Protein AF-A0A0A6VEZ1-F1 (afdb_monomer_lite)

pLDDT: mean 86.6, std 9.4, range [47.31, 97.12]

Foldseek 3Di:
DWDWDDDPWTKIFDADPVRDGQKIKTFDDWDDDPPKIKTWIWIAGPVPRWIKIWIWIDDPWIKIWIDGPVDTDIWTFPDADLAWTWTDDPPKIWIWGADPQRKTWIAIRNRTFKIKDQAQDPPVCVVPDPSRHIDIDTDPPRDPVNVRVVVSVVVCCVPPHD

Radius of gyration: 15.55 Å; chains: 1; bounding box: 43×36×41 Å

Organism: NCBI:txid363870

Sequence (162 aa):
MIEFLPSSSFYAQFYTSNGICSWEIKGAHKKRKGKTTIDHYLLQNKAQMKRILIKITHHNRPKLTVSCSSFHKMFYLARNNRRKIVFQSKKDDMVVQKNHNEEIECVYNGKMIARVRRGFMPVKWQQIFSPNTPILSFEHNVNDEEKILTTAFLVYFYLYKV

Structure (mmCIF, N/CA/C/O backbone):
data_AF-A0A0A6VEZ1-F1
#
_entry.id   AF-A0A0A6VEZ1-F1
#
loop_
_atom_site.group_PDB
_atom_site.id
_atom_site.type_symbol
_atom_site.label_atom_id
_atom_site.label_alt_id
_atom_site.label_comp_id
_atom_site.label_asym_id
_atom_site.label_entity_id
_atom_site.label_seq_id
_atom_site.pdbx_PDB_ins_code
_atom_site.Cartn_x
_atom_site.Cartn_y
_atom_site.Cartn_z
_atom_site.occupancy
_atom_site.B_iso_or_equiv
_atom_site.auth_seq_id
_atom_site.auth_comp_id
_atom_site.auth_asym_id
_atom_site.auth_atom_id
_atom_site.pdbx_PDB_model_num
ATOM 1 N N . MET A 1 1 ? 9.473 0.268 -8.046 1.00 77.31 1 MET A N 1
ATOM 2 C CA . MET A 1 1 ? 10.460 -0.004 -6.977 1.00 77.31 1 MET A CA 1
ATOM 3 C C . MET A 1 1 ? 10.167 0.896 -5.788 1.00 77.31 1 MET A C 1
ATOM 5 O O . MET A 1 1 ? 9.729 2.010 -6.037 1.00 77.31 1 MET A O 1
ATOM 9 N N . ILE A 1 2 ? 10.338 0.421 -4.550 1.00 79.31 2 ILE A N 1
ATOM 10 C CA . ILE A 1 2 ? 10.094 1.181 -3.313 1.00 79.31 2 ILE A CA 1
ATOM 11 C C . ILE A 1 2 ? 11.414 1.350 -2.560 1.00 79.31 2 ILE A C 1
ATOM 13 O O . ILE A 1 2 ? 11.991 0.359 -2.130 1.00 79.31 2 ILE A O 1
ATOM 17 N N . GLU A 1 3 ? 11.858 2.582 -2.359 1.00 78.56 3 GLU A N 1
ATOM 18 C CA . GLU A 1 3 ? 13.031 2.910 -1.546 1.00 78.56 3 GLU A CA 1
ATOM 19 C C . GLU A 1 3 ? 12.588 3.531 -0.219 1.00 78.56 3 GLU A C 1
ATOM 21 O O . GLU A 1 3 ? 11.717 4.399 -0.220 1.00 78.56 3 GLU A O 1
ATOM 26 N N . PHE A 1 4 ? 13.174 3.104 0.900 1.00 76.62 4 PHE A N 1
ATOM 27 C CA . PHE A 1 4 ? 12.950 3.704 2.219 1.00 76.62 4 PHE A CA 1
ATOM 28 C C . PHE A 1 4 ? 14.186 4.513 2.605 1.00 76.62 4 PHE A C 1
ATOM 30 O O . PHE A 1 4 ? 15.276 3.946 2.666 1.00 76.62 4 PHE A O 1
ATOM 37 N N . LEU A 1 5 ? 14.029 5.813 2.871 1.00 66.50 5 LEU A N 1
ATOM 38 C CA . LEU A 1 5 ? 15.164 6.659 3.253 1.00 66.50 5 LEU A CA 1
ATOM 39 C C . LEU A 1 5 ? 15.322 6.742 4.777 1.00 66.50 5 LEU A C 1
ATOM 41 O O . LEU A 1 5 ? 14.323 6.687 5.503 1.00 66.50 5 LEU A O 1
ATOM 45 N N . PRO A 1 6 ? 16.559 6.916 5.274 1.00 57.44 6 PRO A N 1
ATOM 46 C CA . PRO A 1 6 ? 16.802 7.186 6.682 1.00 57.44 6 PRO A CA 1
ATOM 47 C C . PRO A 1 6 ? 16.306 8.599 7.023 1.00 57.44 6 PRO A C 1
ATOM 49 O O . PRO A 1 6 ? 16.954 9.596 6.719 1.00 57.44 6 PRO A O 1
ATOM 52 N N . SER A 1 7 ? 15.139 8.698 7.656 1.00 60.88 7 SER A N 1
ATOM 53 C CA . SER A 1 7 ? 14.608 9.957 8.186 1.00 60.88 7 SER A CA 1
ATOM 54 C C . SER A 1 7 ? 13.973 9.766 9.561 1.00 60.88 7 SER A C 1
ATOM 56 O O . SER A 1 7 ? 13.566 8.666 9.930 1.00 60.88 7 SER A O 1
ATOM 58 N N . SER A 1 8 ? 13.877 10.856 10.330 1.00 61.53 8 SER A N 1
ATOM 59 C CA . SER A 1 8 ? 13.261 10.862 11.668 1.00 61.53 8 SER A CA 1
ATOM 60 C C . SER A 1 8 ? 11.767 10.509 11.646 1.00 61.53 8 SER A C 1
ATOM 62 O O . SER A 1 8 ? 11.213 10.054 12.647 1.00 61.53 8 SER A O 1
ATOM 64 N N . SER A 1 9 ? 11.111 10.682 10.497 1.00 75.44 9 SER A N 1
ATOM 65 C CA . SER A 1 9 ? 9.771 10.181 10.189 1.00 75.44 9 SER A CA 1
ATOM 66 C C . SER A 1 9 ? 9.827 9.150 9.055 1.00 75.44 9 SER A C 1
ATOM 68 O O . SER A 1 9 ? 10.850 8.991 8.401 1.00 75.44 9 SER A O 1
ATOM 70 N N . PHE A 1 10 ? 8.744 8.409 8.812 1.00 82.12 10 PHE A N 1
ATOM 71 C CA . PHE A 1 10 ? 8.703 7.464 7.691 1.00 82.12 10 PHE A CA 1
ATOM 72 C C . PHE A 1 10 ? 8.787 8.193 6.351 1.00 82.12 10 PHE A C 1
ATOM 74 O O . PHE A 1 10 ? 8.008 9.117 6.101 1.00 82.12 10 PHE A O 1
ATOM 81 N N . TYR A 1 11 ? 9.664 7.715 5.476 1.00 86.12 11 TYR A N 1
ATOM 82 C CA . TYR A 1 11 ? 9.803 8.229 4.127 1.00 86.12 11 TYR A CA 1
ATOM 83 C C . TYR A 1 11 ? 10.013 7.099 3.128 1.00 86.12 11 TYR A C 1
ATOM 85 O O . TYR A 1 11 ? 10.874 6.241 3.331 1.00 86.12 11 TYR A O 1
ATOM 93 N N . ALA A 1 12 ? 9.239 7.114 2.043 1.00 85.94 12 ALA A N 1
ATOM 94 C CA . ALA A 1 12 ? 9.386 6.149 0.962 1.00 85.94 12 ALA A CA 1
ATOM 95 C C . ALA A 1 12 ? 9.232 6.796 -0.419 1.00 85.94 12 ALA A C 1
ATOM 97 O O . ALA A 1 12 ? 8.397 7.680 -0.603 1.00 85.94 12 ALA A O 1
ATOM 98 N N . GLN A 1 13 ? 9.991 6.321 -1.405 1.00 87.50 13 GLN A N 1
ATOM 99 C CA . GLN A 1 13 ? 9.922 6.755 -2.802 1.00 87.50 13 GLN A CA 1
ATOM 100 C C . GLN A 1 13 ? 9.586 5.596 -3.734 1.00 87.50 13 GLN A C 1
ATOM 102 O O . GLN A 1 13 ? 10.049 4.475 -3.545 1.00 87.50 13 GLN A O 1
ATOM 107 N N . PHE A 1 14 ? 8.788 5.883 -4.762 1.00 85.62 14 PHE A N 1
ATOM 108 C CA . PHE A 1 14 ? 8.329 4.914 -5.748 1.00 85.62 14 PHE A CA 1
ATOM 109 C C . PHE A 1 14 ? 8.887 5.258 -7.121 1.00 85.62 14 PHE A C 1
ATOM 111 O O . PHE A 1 14 ? 8.470 6.228 -7.766 1.00 85.62 14 PHE A O 1
ATOM 118 N N . TYR A 1 15 ? 9.794 4.417 -7.595 1.00 82.88 15 TYR A N 1
ATOM 119 C CA . TYR A 1 15 ? 10.436 4.571 -8.891 1.00 82.88 15 TYR A CA 1
ATOM 120 C C . TYR A 1 15 ? 9.791 3.667 -9.936 1.00 82.88 15 TYR A C 1
ATOM 122 O O . TYR A 1 15 ? 9.472 2.502 -9.668 1.00 82.88 15 TYR A O 1
ATOM 130 N N . THR A 1 16 ? 9.600 4.215 -11.131 1.00 82.06 16 THR A N 1
ATOM 131 C CA . THR A 1 16 ? 9.174 3.461 -12.317 1.00 82.06 16 THR A CA 1
ATOM 132 C C . THR A 1 16 ? 10.299 2.550 -12.821 1.00 82.06 16 THR A C 1
ATOM 134 O O . THR A 1 16 ? 11.443 2.653 -12.379 1.00 82.06 16 THR A O 1
ATOM 137 N N . SER A 1 17 ? 9.999 1.666 -13.778 1.00 74.25 17 SER A N 1
ATOM 138 C CA . SER A 1 17 ? 10.998 0.800 -14.434 1.00 74.25 17 SER A CA 1
ATOM 139 C C . SER A 1 17 ? 12.123 1.568 -15.133 1.00 74.25 17 SER A C 1
ATOM 141 O O . SER A 1 17 ? 13.181 0.995 -15.386 1.00 74.25 17 SER A O 1
ATOM 143 N N . ASN A 1 18 ? 11.884 2.848 -15.433 1.00 77.81 18 ASN A N 1
ATOM 144 C CA . ASN A 1 18 ? 12.826 3.758 -16.079 1.00 77.81 18 ASN A CA 1
ATOM 145 C C . ASN A 1 18 ? 13.581 4.626 -15.055 1.00 77.81 18 ASN A C 1
ATOM 147 O O . ASN A 1 18 ? 14.261 5.565 -15.448 1.00 77.81 18 ASN A O 1
ATOM 151 N N . GLY A 1 19 ? 13.443 4.355 -13.750 1.00 70.88 19 GLY A N 1
ATOM 152 C CA . GLY A 1 19 ? 14.160 5.064 -12.680 1.00 70.88 19 GLY A CA 1
ATOM 153 C C . GLY A 1 19 ? 13.588 6.423 -12.308 1.00 70.88 19 GLY A C 1
ATOM 154 O O . GLY A 1 19 ? 14.141 7.110 -11.458 1.00 70.88 19 GLY A O 1
ATOM 155 N N . ILE A 1 20 ? 12.467 6.825 -12.905 1.00 79.88 20 ILE A N 1
ATOM 156 C CA . ILE A 1 20 ? 11.821 8.096 -12.577 1.00 79.88 20 ILE A CA 1
ATOM 157 C C . ILE A 1 20 ? 11.056 7.936 -11.263 1.00 79.88 20 ILE A C 1
ATOM 159 O O . ILE A 1 20 ? 10.188 7.062 -11.155 1.00 79.88 20 ILE A O 1
ATOM 163 N N . CYS A 1 21 ? 11.352 8.799 -10.289 1.00 81.38 21 CYS A N 1
ATOM 164 C CA . CYS A 1 21 ? 10.602 8.912 -9.039 1.00 81.38 21 CYS A CA 1
ATOM 165 C C . CYS A 1 21 ? 9.198 9.460 -9.334 1.00 81.38 21 CYS A C 1
ATOM 167 O O . CYS A 1 21 ? 9.022 10.645 -9.612 1.00 81.38 21 CYS A O 1
ATOM 169 N N . SER A 1 22 ? 8.198 8.583 -9.302 1.00 83.12 22 SER A N 1
ATOM 170 C CA . SER A 1 22 ? 6.810 8.914 -9.650 1.00 83.12 22 SER A CA 1
ATOM 171 C C . SER A 1 22 ? 5.986 9.331 -8.438 1.00 83.12 22 SER A C 1
ATOM 173 O O . SER A 1 22 ? 5.181 10.260 -8.528 1.00 83.12 22 SER A O 1
ATOM 175 N N . TRP A 1 23 ? 6.224 8.684 -7.296 1.00 85.25 23 TRP A N 1
ATOM 176 C CA . TRP A 1 23 ? 5.534 8.981 -6.050 1.00 85.25 23 TRP A CA 1
ATOM 177 C C . TRP A 1 23 ? 6.495 9.042 -4.875 1.00 85.25 23 TRP A C 1
ATOM 179 O O . TRP A 1 23 ? 7.514 8.357 -4.849 1.00 85.25 23 TRP A O 1
ATOM 189 N N . GLU A 1 24 ? 6.126 9.820 -3.869 1.00 90.00 24 GLU A N 1
ATOM 190 C CA . GLU A 1 24 ? 6.790 9.833 -2.573 1.00 90.00 24 GLU A CA 1
ATOM 191 C C . GLU A 1 24 ? 5.763 9.859 -1.445 1.00 90.00 24 GLU A C 1
ATOM 193 O O . GLU A 1 24 ? 4.681 10.435 -1.582 1.00 90.00 24 GLU A O 1
ATOM 198 N N . ILE A 1 25 ? 6.107 9.225 -0.330 1.00 90.81 25 ILE A N 1
ATOM 199 C CA . ILE A 1 25 ? 5.322 9.215 0.896 1.00 90.81 25 ILE A CA 1
ATOM 200 C C . ILE A 1 25 ? 6.161 9.830 1.994 1.00 90.81 25 ILE A C 1
ATOM 202 O O . ILE A 1 25 ? 7.259 9.360 2.281 1.00 90.81 25 ILE A O 1
ATOM 206 N N . LYS A 1 26 ? 5.602 10.852 2.632 1.00 90.44 26 LYS A N 1
ATOM 207 C CA . LYS A 1 26 ? 6.205 11.560 3.757 1.00 90.44 26 LYS A CA 1
ATOM 208 C C . LYS A 1 26 ? 5.320 11.404 4.986 1.00 90.44 26 LYS A C 1
ATOM 210 O O . LYS A 1 26 ? 4.130 11.725 4.941 1.00 90.44 26 LYS A O 1
ATOM 215 N N . GLY A 1 27 ? 5.890 10.937 6.093 1.00 86.56 27 GLY A N 1
ATOM 216 C CA . GLY A 1 27 ? 5.271 11.047 7.409 1.00 86.56 27 GLY A CA 1
ATOM 217 C C . GLY A 1 27 ? 5.180 12.521 7.794 1.00 86.56 27 GLY A C 1
ATOM 218 O O . GLY A 1 27 ? 6.205 13.184 7.922 1.00 86.56 27 GLY A O 1
ATOM 219 N N . ALA A 1 28 ? 3.960 13.036 7.944 1.00 78.94 28 ALA A N 1
ATOM 220 C CA . ALA A 1 28 ? 3.725 14.456 8.179 1.00 78.94 28 ALA A CA 1
ATOM 221 C C . ALA A 1 28 ? 3.788 14.791 9.671 1.00 78.94 28 ALA A C 1
ATOM 223 O O . ALA A 1 28 ? 4.567 15.639 10.088 1.00 78.94 28 ALA A O 1
ATOM 224 N N . HIS A 1 29 ? 2.948 14.144 10.481 1.00 80.69 29 HIS A N 1
ATOM 225 C CA . HIS A 1 29 ? 2.893 14.392 11.919 1.00 80.69 29 HIS A CA 1
ATOM 226 C C . HIS A 1 29 ? 2.120 13.290 12.653 1.00 80.69 29 HIS A C 1
ATOM 228 O O . HIS A 1 29 ? 1.178 12.702 12.109 1.00 80.69 29 HIS A O 1
ATOM 234 N N . LYS A 1 30 ? 2.491 13.062 13.917 1.00 83.12 30 LYS A N 1
ATOM 235 C CA . LYS A 1 30 ? 1.767 12.198 14.855 1.00 83.12 30 LYS A CA 1
ATOM 236 C C . LYS A 1 30 ? 1.030 13.065 15.871 1.00 83.12 30 LYS A C 1
ATOM 238 O O . LYS A 1 30 ? 1.618 13.976 16.445 1.00 83.12 30 LYS A O 1
ATOM 243 N N . LYS A 1 31 ? -0.258 12.806 16.095 1.00 86.12 31 LYS A N 1
ATOM 244 C CA . LYS A 1 31 ? -1.074 13.474 17.125 1.00 86.12 31 LYS A CA 1
ATOM 245 C C . LYS A 1 31 ? -1.567 12.448 18.126 1.00 86.12 31 LYS A C 1
ATOM 247 O O . LYS A 1 31 ? -2.084 11.408 17.734 1.00 86.12 31 LYS A O 1
ATOM 252 N N . ARG A 1 32 ? -1.480 12.768 19.414 1.00 84.56 32 ARG A N 1
ATOM 253 C CA . ARG A 1 32 ? -2.064 11.963 20.489 1.00 84.56 32 ARG A CA 1
ATOM 254 C C . ARG A 1 32 ? -3.208 12.740 21.132 1.00 84.56 32 ARG A C 1
ATOM 256 O O . ARG A 1 32 ? -3.036 13.898 21.491 1.00 84.56 32 ARG A O 1
ATOM 263 N N . LYS A 1 33 ? -4.378 12.114 21.262 1.00 84.25 33 LYS A N 1
ATOM 264 C CA . LYS A 1 33 ? -5.548 12.667 21.959 1.00 84.25 33 LYS A CA 1
ATOM 265 C C . LYS A 1 33 ? -6.088 11.605 22.914 1.00 84.25 33 LYS A C 1
ATOM 267 O O . LYS A 1 33 ? -6.746 10.653 22.493 1.00 84.25 33 LYS A O 1
ATOM 272 N N . GLY A 1 34 ? -5.759 11.734 24.199 1.00 87.38 34 GLY A N 1
ATOM 273 C CA . GLY A 1 34 ? -6.041 10.703 25.202 1.00 87.38 34 GLY A CA 1
ATOM 274 C C . GLY A 1 34 ? -5.368 9.368 24.851 1.00 87.38 34 GLY A C 1
ATOM 275 O O . GLY A 1 34 ? -4.156 9.310 24.633 1.00 87.38 34 GLY A O 1
ATOM 276 N N . LYS A 1 35 ? -6.167 8.296 24.759 1.00 85.94 35 LYS A N 1
ATOM 277 C CA . LYS A 1 35 ? -5.719 6.949 24.348 1.00 85.94 35 LYS A CA 1
ATOM 278 C C . LYS A 1 35 ? -5.620 6.760 22.826 1.00 85.94 35 LYS A C 1
ATOM 280 O O . LYS A 1 35 ? -5.228 5.690 22.378 1.00 85.94 35 LYS A O 1
ATOM 285 N N . THR A 1 36 ? -5.994 7.767 22.034 1.00 87.62 36 THR A N 1
ATOM 286 C CA . THR A 1 36 ? -5.973 7.691 20.567 1.00 87.62 36 THR A CA 1
ATOM 287 C C . THR A 1 36 ? -4.683 8.279 20.010 1.00 87.62 36 THR A C 1
ATOM 289 O O . THR A 1 36 ? -4.361 9.433 20.304 1.00 87.62 36 THR A O 1
ATOM 292 N N . THR A 1 37 ? -4.004 7.532 19.142 1.00 90.38 37 THR A N 1
ATOM 293 C CA . THR A 1 37 ? -2.885 8.039 18.330 1.00 90.38 37 THR A CA 1
ATOM 294 C C . THR A 1 37 ? -3.325 8.164 16.877 1.00 90.38 37 THR A C 1
ATOM 296 O O . THR A 1 37 ? -4.027 7.299 16.356 1.00 90.38 37 THR A O 1
ATOM 299 N N . ILE A 1 38 ? -2.956 9.261 16.224 1.00 91.81 38 ILE A N 1
ATOM 300 C CA . ILE A 1 38 ? -3.302 9.556 14.838 1.00 91.81 38 ILE A CA 1
ATOM 301 C C . ILE A 1 38 ? -2.031 9.900 14.076 1.00 91.81 38 ILE A C 1
ATOM 303 O O . ILE A 1 38 ? -1.420 10.940 14.327 1.00 91.81 38 ILE A O 1
ATOM 307 N N . ASP A 1 39 ? -1.709 9.074 13.093 1.00 92.12 39 ASP A N 1
ATOM 308 C CA . ASP A 1 39 ? -0.556 9.250 12.228 1.00 92.12 39 ASP A CA 1
ATOM 309 C C . ASP A 1 39 ? -1.019 9.719 10.844 1.00 92.12 39 ASP A C 1
ATOM 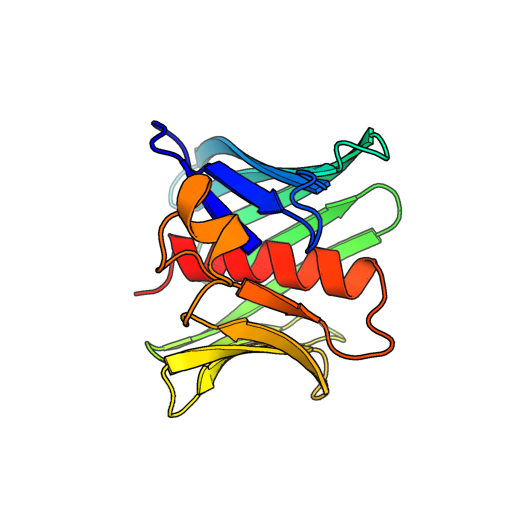311 O O . ASP A 1 39 ? -1.948 9.155 10.255 1.00 92.12 39 ASP A O 1
ATOM 315 N N . HIS A 1 40 ? -0.405 10.791 10.342 1.00 92.62 40 HIS A N 1
ATOM 316 C CA . HIS A 1 40 ? -0.715 11.362 9.031 1.00 92.62 40 HIS A CA 1
ATOM 317 C C . HIS A 1 40 ? 0.454 11.175 8.073 1.00 92.62 40 HIS A C 1
ATOM 319 O O . HIS A 1 40 ? 1.598 11.498 8.403 1.00 92.62 40 HIS A O 1
ATOM 325 N N . TYR A 1 41 ? 0.136 10.743 6.858 1.00 92.56 41 TYR A N 1
ATOM 326 C CA . TYR A 1 41 ? 1.073 10.573 5.759 1.00 92.56 41 TYR A CA 1
ATOM 327 C C . TYR A 1 41 ? 0.556 11.306 4.532 1.00 92.56 41 TYR A C 1
ATOM 329 O O . TYR A 1 41 ? -0.646 11.320 4.255 1.00 92.56 41 TYR A O 1
ATOM 337 N N . LEU A 1 42 ? 1.479 11.905 3.793 1.00 92.50 42 LEU A N 1
ATOM 338 C CA . LEU A 1 42 ? 1.195 12.576 2.539 1.00 92.50 42 LEU A CA 1
ATOM 339 C C . LEU A 1 42 ? 1.835 11.781 1.408 1.00 92.50 42 LEU A C 1
ATOM 341 O O . LEU A 1 42 ? 3.057 11.653 1.364 1.00 92.50 42 LEU A O 1
ATOM 345 N N . LEU A 1 43 ? 1.002 11.261 0.512 1.00 91.12 43 LEU A N 1
ATOM 346 C CA . LEU A 1 43 ? 1.419 10.645 -0.740 1.00 91.12 43 LEU A CA 1
ATOM 347 C C . LEU A 1 43 ? 1.332 11.707 -1.843 1.00 91.12 43 LEU A C 1
ATOM 349 O O . LEU A 1 43 ? 0.272 12.300 -2.059 1.00 91.12 43 LEU A O 1
ATOM 353 N N . GLN A 1 44 ? 2.448 11.971 -2.519 1.00 90.56 44 GLN A N 1
ATOM 354 C CA . GLN A 1 44 ? 2.546 12.983 -3.572 1.00 90.56 44 GLN A CA 1
ATOM 355 C C . GLN A 1 44 ? 3.005 12.348 -4.878 1.00 90.56 44 GLN A C 1
ATOM 357 O O . GLN A 1 44 ? 3.987 11.608 -4.893 1.00 90.56 44 GLN A O 1
ATOM 362 N N . ASN A 1 45 ? 2.308 12.656 -5.971 1.00 85.62 45 ASN A N 1
ATOM 363 C CA . ASN A 1 45 ? 2.781 12.352 -7.318 1.00 85.62 45 ASN A CA 1
ATOM 364 C C . ASN A 1 45 ? 3.619 13.530 -7.826 1.00 85.62 45 ASN A C 1
ATOM 366 O O . ASN A 1 45 ? 3.093 14.641 -7.929 1.00 85.62 45 ASN A O 1
ATOM 370 N N . LYS A 1 46 ? 4.890 13.296 -8.169 1.00 78.75 46 LYS A N 1
ATOM 371 C CA . LYS A 1 46 ? 5.780 14.373 -8.637 1.00 78.75 46 LYS A CA 1
ATOM 372 C C . LYS A 1 46 ? 5.406 14.909 -10.018 1.00 78.75 46 LYS A C 1
ATOM 374 O O . LYS A 1 46 ? 5.599 16.088 -10.273 1.00 78.75 46 LYS A O 1
ATOM 379 N N . ALA A 1 47 ? 4.852 14.068 -10.887 1.00 75.69 47 ALA A N 1
ATOM 380 C CA . ALA A 1 47 ? 4.500 14.450 -12.252 1.00 75.69 47 ALA A CA 1
ATOM 381 C C . ALA A 1 47 ? 3.144 15.172 -12.341 1.00 75.69 47 ALA A C 1
ATOM 383 O O . ALA A 1 47 ? 2.979 16.077 -13.148 1.00 75.69 47 ALA A O 1
ATOM 384 N N . GLN A 1 48 ? 2.163 14.775 -11.524 1.00 73.62 48 GLN A N 1
ATOM 385 C CA . GLN A 1 48 ? 0.770 15.235 -11.638 1.00 73.62 48 GLN A CA 1
ATOM 386 C C . GLN A 1 48 ? 0.348 16.233 -10.552 1.00 73.62 48 GLN A C 1
ATOM 388 O O . GLN A 1 48 ? -0.824 16.596 -10.492 1.00 73.62 48 GLN A O 1
ATOM 393 N N . MET A 1 49 ? 1.246 16.614 -9.635 1.00 75.75 49 MET A N 1
ATOM 394 C CA . MET A 1 49 ? 0.943 17.479 -8.479 1.00 75.75 49 MET A CA 1
ATOM 395 C C . MET A 1 49 ? -0.222 16.981 -7.596 1.00 75.75 49 MET A C 1
ATOM 397 O O . MET A 1 49 ? -0.744 17.715 -6.754 1.00 75.75 49 MET A O 1
ATOM 401 N N . LYS A 1 50 ? -0.621 15.710 -7.738 1.00 83.31 50 LYS A N 1
ATOM 402 C CA . LYS A 1 50 ? -1.676 15.087 -6.934 1.00 83.31 50 LYS A CA 1
ATOM 403 C C . LYS A 1 50 ? -1.173 14.857 -5.515 1.00 83.31 50 LYS A C 1
ATOM 405 O O . LYS A 1 50 ? -0.093 14.298 -5.311 1.00 83.31 50 LYS A O 1
ATOM 410 N N . ARG A 1 51 ? -1.986 15.256 -4.536 1.00 88.69 51 ARG A N 1
ATOM 411 C CA . ARG A 1 51 ? -1.731 15.069 -3.104 1.00 88.69 51 ARG A CA 1
ATOM 412 C C . ARG A 1 51 ? -2.830 14.218 -2.494 1.00 88.69 51 ARG A C 1
ATOM 414 O O . ARG A 1 51 ? -4.011 14.508 -2.664 1.00 88.69 51 ARG A O 1
ATOM 421 N N . ILE A 1 52 ? -2.424 13.180 -1.780 1.00 91.56 52 ILE A N 1
ATOM 422 C CA . ILE A 1 52 ? -3.323 12.216 -1.159 1.00 91.56 52 ILE A CA 1
ATOM 423 C C . ILE A 1 52 ? -2.967 12.144 0.317 1.00 91.56 52 ILE A C 1
ATOM 425 O O . ILE A 1 52 ? -1.811 11.922 0.684 1.00 91.56 52 ILE A O 1
ATOM 429 N N . LEU A 1 53 ? -3.971 12.341 1.163 1.00 94.06 53 LEU A N 1
ATOM 430 C CA . LEU A 1 53 ? -3.826 12.259 2.604 1.00 94.06 53 LEU A CA 1
ATOM 431 C C . LEU A 1 53 ? -4.177 10.848 3.065 1.00 94.06 53 LEU A C 1
ATOM 433 O O . LEU A 1 53 ? -5.294 10.374 2.856 1.00 94.06 53 LEU A O 1
ATOM 437 N N . ILE A 1 54 ? -3.235 10.204 3.741 1.00 94.75 54 ILE A N 1
ATOM 438 C CA . ILE A 1 54 ? -3.444 8.926 4.413 1.00 94.75 54 ILE A CA 1
ATOM 439 C C . ILE A 1 54 ? -3.423 9.198 5.914 1.00 94.75 54 ILE A C 1
ATOM 441 O O . ILE A 1 54 ? -2.482 9.785 6.447 1.00 94.75 54 ILE A O 1
ATOM 445 N N . LYS A 1 55 ? -4.474 8.775 6.606 1.00 94.88 55 LYS A N 1
ATOM 446 C CA . LYS A 1 55 ? -4.623 8.927 8.050 1.00 94.88 55 LYS A CA 1
ATOM 447 C C . LYS A 1 55 ? -4.820 7.561 8.681 1.00 94.88 55 LYS A C 1
ATOM 449 O O . LYS A 1 55 ? -5.765 6.851 8.342 1.00 94.88 55 LYS A O 1
ATOM 454 N N . ILE A 1 56 ? -3.966 7.227 9.638 1.00 93.75 56 ILE A N 1
ATOM 455 C CA . ILE A 1 56 ? -4.041 5.986 10.404 1.00 93.75 56 ILE A CA 1
ATOM 456 C C . ILE A 1 56 ? -4.401 6.357 11.840 1.00 93.75 56 ILE A C 1
ATOM 458 O O . ILE A 1 56 ? -3.707 7.126 12.496 1.00 93.75 56 ILE A O 1
ATOM 462 N N . THR A 1 57 ? -5.550 5.880 12.311 1.00 93.62 57 THR A N 1
ATOM 463 C CA . THR A 1 57 ? -6.036 6.127 13.673 1.00 93.62 57 THR A CA 1
ATOM 464 C C . THR A 1 57 ? -5.936 4.846 14.484 1.00 93.62 57 THR A C 1
ATOM 466 O O . THR A 1 57 ? -6.560 3.844 14.142 1.00 93.62 57 THR A O 1
ATOM 469 N N . HIS A 1 58 ? -5.195 4.901 15.583 1.00 90.12 58 HIS A N 1
ATOM 470 C CA . HIS A 1 58 ? -5.019 3.819 16.539 1.00 90.12 58 HIS A CA 1
ATOM 471 C C . HIS A 1 58 ? -5.894 4.092 17.764 1.00 90.12 58 HIS A C 1
ATOM 473 O O . HIS A 1 58 ? -5.532 4.891 18.627 1.00 90.12 58 HIS A O 1
ATOM 479 N N . HIS A 1 59 ? -7.068 3.460 17.816 1.00 84.38 59 HIS A N 1
ATOM 480 C CA . HIS A 1 59 ? -7.935 3.439 18.995 1.00 84.38 59 HIS A CA 1
ATOM 481 C C . HIS A 1 59 ? -8.910 2.264 18.918 1.00 84.38 59 HIS A C 1
ATOM 483 O O . HIS A 1 59 ? -9.726 2.228 18.000 1.00 84.38 59 HIS A O 1
ATOM 489 N N . ASN A 1 60 ? -8.857 1.347 19.889 1.00 85.12 60 ASN A N 1
ATOM 490 C CA . ASN A 1 60 ? -9.644 0.107 19.955 1.00 85.12 60 ASN A CA 1
ATOM 491 C C . ASN A 1 60 ? -9.460 -0.801 18.716 1.00 85.12 60 ASN A C 1
ATOM 493 O O . ASN A 1 60 ? -8.737 -1.789 18.770 1.00 85.12 60 ASN A O 1
ATOM 497 N N . ARG A 1 61 ? -10.021 -0.404 17.566 1.00 89.25 61 ARG A N 1
ATOM 498 C CA . ARG A 1 61 ? -9.840 -1.020 16.248 1.00 89.25 61 ARG A CA 1
ATOM 499 C C . ARG A 1 61 ? -9.131 -0.035 15.305 1.00 89.25 61 ARG A C 1
ATOM 501 O O . ARG A 1 61 ? -9.729 0.989 14.963 1.00 89.25 61 ARG A O 1
ATOM 508 N N . PRO A 1 62 ? -7.881 -0.309 14.872 1.00 92.69 62 PRO A N 1
ATOM 509 C CA . PRO A 1 62 ? -7.161 0.562 13.950 1.00 92.69 62 PRO A CA 1
ATOM 510 C C . PRO A 1 62 ? -7.957 0.861 12.680 1.00 92.69 62 PRO A C 1
ATOM 512 O O . PRO A 1 62 ? -8.647 -0.004 12.133 1.00 92.69 62 PRO A O 1
ATOM 515 N N . LYS A 1 63 ? -7.851 2.102 12.216 1.00 95.12 63 LYS A N 1
ATOM 516 C CA . LYS A 1 63 ? -8.619 2.628 11.090 1.00 95.12 63 LYS A CA 1
ATOM 517 C C . LYS A 1 63 ? -7.701 3.329 10.105 1.00 95.12 63 LYS A C 1
ATOM 519 O O . LYS A 1 63 ? -6.938 4.204 10.507 1.00 95.12 63 LYS A O 1
ATOM 524 N N . LEU A 1 64 ? -7.821 2.978 8.832 1.00 96.00 64 LEU A N 1
ATOM 525 C CA . LEU A 1 64 ? -7.092 3.590 7.731 1.00 96.00 64 LEU A CA 1
ATOM 526 C C . LEU A 1 64 ? -8.062 4.417 6.890 1.00 96.00 64 LEU A C 1
ATOM 528 O O . LEU A 1 64 ? -9.090 3.921 6.431 1.00 96.00 64 LEU A O 1
ATOM 532 N N . THR A 1 65 ? -7.746 5.690 6.706 1.00 96.31 65 THR A N 1
ATOM 533 C CA . THR A 1 65 ? -8.526 6.621 5.894 1.00 96.31 65 THR A CA 1
ATOM 534 C C . THR A 1 65 ? -7.644 7.162 4.780 1.00 96.31 65 THR A C 1
ATOM 536 O O . THR A 1 65 ? -6.547 7.648 5.051 1.00 96.31 65 THR A O 1
ATOM 539 N N . VAL A 1 66 ? -8.130 7.092 3.544 1.00 95.56 66 VAL A N 1
ATOM 540 C CA . VAL A 1 66 ? -7.478 7.652 2.358 1.00 95.56 66 VAL A CA 1
ATOM 541 C C . VAL A 1 66 ? -8.388 8.727 1.784 1.00 95.56 66 VAL A C 1
ATOM 543 O O . VAL A 1 66 ? -9.544 8.452 1.462 1.00 95.56 66 VAL A O 1
ATOM 546 N N . SER A 1 67 ? -7.869 9.944 1.671 1.00 94.12 67 SER A N 1
ATOM 547 C CA . SER A 1 67 ? -8.592 11.095 1.135 1.00 94.12 67 SER A CA 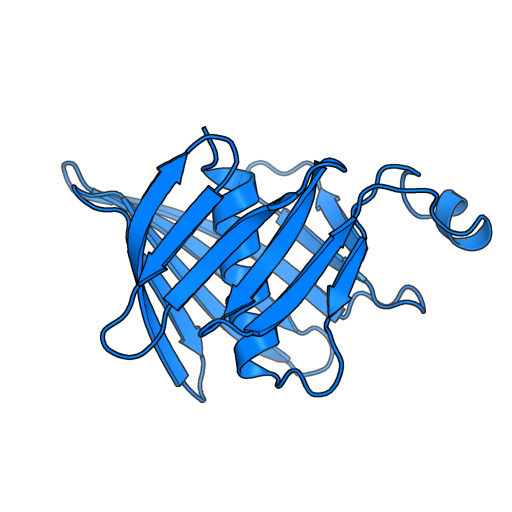1
ATOM 548 C C . SER A 1 67 ? -7.810 11.724 -0.008 1.00 94.12 67 SER A C 1
ATOM 550 O O . SER A 1 67 ? -6.636 12.068 0.146 1.00 94.12 67 SER A O 1
ATOM 552 N N . CYS A 1 68 ? -8.481 11.940 -1.129 1.00 88.81 68 CYS A N 1
ATOM 553 C CA . CYS A 1 68 ? -7.998 12.754 -2.236 1.00 88.81 68 CYS A CA 1
ATOM 554 C C . CYS A 1 68 ? -9.159 13.573 -2.817 1.00 88.81 68 CYS A C 1
ATOM 556 O O . CYS A 1 68 ? -10.276 13.508 -2.306 1.00 88.81 68 CYS A O 1
ATOM 558 N N . SER A 1 69 ? -8.905 14.360 -3.862 1.00 86.50 69 SER A N 1
ATOM 559 C CA . SER A 1 69 ? -9.943 15.183 -4.493 1.00 86.50 69 SER A CA 1
ATOM 560 C C . SER A 1 69 ? -11.067 14.363 -5.134 1.00 86.50 69 SER A C 1
ATOM 562 O O . SER A 1 69 ? -12.192 14.844 -5.190 1.00 86.50 69 SER A O 1
ATOM 564 N N . SER A 1 70 ? -10.783 13.145 -5.607 1.00 86.56 70 SER A N 1
ATOM 565 C CA . SER A 1 70 ? -11.755 12.307 -6.321 1.00 86.56 70 SER A CA 1
ATOM 566 C C . SER A 1 70 ? -12.480 11.288 -5.442 1.00 86.56 70 SER A C 1
ATOM 568 O O . SER A 1 70 ? -13.580 10.874 -5.793 1.00 86.56 70 SER A O 1
ATOM 570 N N . PHE A 1 71 ? -11.902 10.870 -4.312 1.00 90.56 71 PHE A N 1
ATOM 571 C CA . PHE A 1 71 ? -12.548 9.913 -3.415 1.00 90.56 71 PHE A CA 1
ATOM 572 C C . PHE A 1 71 ? -12.093 10.036 -1.960 1.00 90.56 71 PHE A C 1
ATOM 574 O O . PHE A 1 71 ? -10.985 10.480 -1.638 1.00 90.56 71 PHE A O 1
ATOM 581 N N . HIS A 1 72 ? -12.961 9.548 -1.075 1.00 94.06 72 HIS A N 1
ATOM 582 C CA . HIS A 1 72 ? -12.707 9.385 0.347 1.00 94.06 72 HIS A CA 1
ATOM 583 C C . HIS A 1 72 ? -13.104 7.973 0.777 1.00 94.06 72 HIS A C 1
ATOM 585 O O . HIS A 1 72 ? -14.281 7.614 0.724 1.00 94.06 72 HIS A O 1
ATOM 591 N N . LYS A 1 73 ? -12.130 7.169 1.213 1.00 95.25 73 LYS A N 1
ATOM 592 C CA . LYS A 1 73 ? -12.366 5.793 1.665 1.00 95.25 73 LYS A CA 1
ATOM 593 C C . LYS A 1 73 ? -11.841 5.550 3.066 1.00 95.25 73 LYS A C 1
ATOM 595 O O . LYS A 1 73 ? -10.808 6.075 3.481 1.00 95.25 73 LYS A O 1
ATOM 600 N N . MET A 1 74 ? -12.576 4.722 3.799 1.00 96.31 74 MET A N 1
ATOM 601 C CA . MET A 1 74 ? -12.296 4.396 5.187 1.00 96.31 74 MET A CA 1
ATOM 602 C C . MET A 1 74 ? -12.428 2.896 5.405 1.00 96.31 74 MET A C 1
ATOM 604 O O . MET A 1 74 ? -13.460 2.303 5.097 1.00 96.31 74 MET A O 1
ATOM 608 N N . PHE A 1 75 ? -11.386 2.316 5.988 1.00 97.12 75 PHE A N 1
ATOM 609 C CA . PHE A 1 75 ? -11.297 0.900 6.278 1.00 97.12 75 PHE A CA 1
ATOM 610 C C . PHE A 1 75 ? -10.940 0.667 7.740 1.00 97.12 75 PHE A C 1
ATOM 612 O O . PHE A 1 75 ? -10.138 1.393 8.332 1.00 97.12 75 PHE A O 1
ATOM 619 N N . TYR A 1 76 ? -11.504 -0.388 8.310 1.00 96.44 76 TYR A N 1
ATOM 620 C CA . TYR A 1 76 ? -11.243 -0.821 9.673 1.00 96.44 76 TYR A CA 1
ATOM 621 C C . TYR A 1 76 ? -10.481 -2.134 9.656 1.00 96.44 76 TYR A C 1
ATOM 623 O O . TYR A 1 76 ? -10.847 -3.068 8.939 1.00 96.44 76 TYR A O 1
ATOM 631 N N . LEU A 1 77 ? -9.443 -2.223 10.482 1.00 95.38 77 LEU A N 1
ATOM 632 C CA . LEU A 1 77 ? -8.648 -3.433 10.627 1.00 95.38 77 LEU A CA 1
ATOM 633 C C . LEU A 1 77 ? -9.527 -4.560 11.175 1.00 95.38 77 LEU A C 1
ATOM 635 O O . LEU A 1 77 ? -9.957 -4.500 12.321 1.00 95.38 77 LEU A O 1
ATOM 639 N N . ALA A 1 78 ? -9.839 -5.560 10.360 1.00 94.56 78 ALA A N 1
ATOM 640 C CA . ALA A 1 78 ? -10.640 -6.719 10.749 1.00 94.56 78 ALA A CA 1
ATOM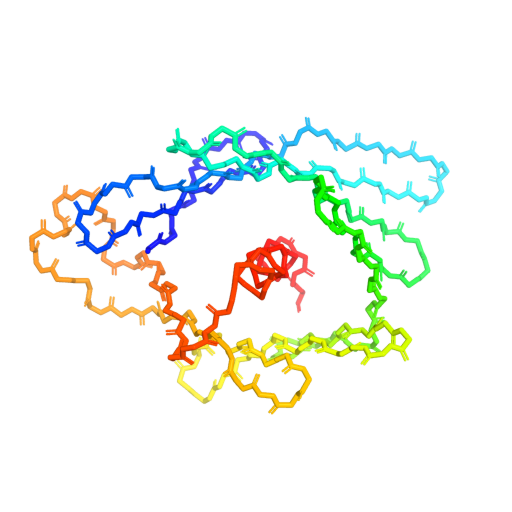 641 C C . ALA A 1 78 ? -9.778 -7.846 11.321 1.00 94.56 78 ALA A C 1
ATOM 643 O O . ALA A 1 78 ? -10.171 -8.505 12.279 1.00 94.56 78 ALA A O 1
ATOM 644 N N . ARG A 1 79 ? -8.589 -8.058 10.750 1.00 92.31 79 ARG A N 1
ATOM 645 C CA . ARG A 1 79 ? -7.659 -9.102 11.185 1.00 92.31 79 ARG A CA 1
ATOM 646 C C . ARG A 1 79 ? -6.226 -8.636 10.994 1.00 92.31 79 ARG A C 1
ATOM 648 O O . ARG A 1 79 ? -5.908 -8.040 9.970 1.00 92.31 79 ARG A O 1
ATOM 655 N N . ASN A 1 80 ? -5.364 -8.951 11.951 1.00 91.50 80 ASN A N 1
ATOM 656 C CA . ASN A 1 80 ? -3.929 -8.722 11.847 1.00 91.50 80 ASN A CA 1
ATOM 657 C C . ASN A 1 80 ? -3.190 -9.931 12.404 1.00 91.50 80 ASN A C 1
ATOM 659 O O . ASN A 1 80 ? -3.364 -10.283 13.566 1.00 91.50 80 ASN A O 1
ATOM 663 N N . ASN A 1 81 ? -2.400 -10.584 11.565 1.00 88.25 81 ASN A N 1
ATOM 664 C CA . ASN A 1 81 ? -1.439 -11.581 11.993 1.00 88.25 81 ASN A CA 1
ATOM 665 C C . ASN A 1 81 ? -0.147 -11.418 11.186 1.00 88.25 81 ASN A C 1
ATOM 667 O O . ASN A 1 81 ? -0.106 -10.723 10.168 1.00 88.25 81 ASN A O 1
ATOM 671 N N . ARG A 1 82 ? 0.900 -12.136 11.599 1.00 82.56 82 ARG A N 1
ATOM 672 C CA . ARG A 1 82 ? 2.241 -12.048 11.006 1.00 82.56 82 ARG A CA 1
ATOM 673 C C . ARG A 1 82 ? 2.275 -12.234 9.480 1.00 82.56 82 ARG A C 1
ATOM 675 O O . ARG A 1 82 ? 3.181 -11.725 8.816 1.00 82.56 82 ARG A O 1
ATOM 682 N N . ARG A 1 83 ? 1.323 -12.960 8.885 1.00 86.94 83 ARG A N 1
ATOM 683 C CA . ARG A 1 83 ? 1.279 -13.226 7.437 1.00 86.94 83 ARG A CA 1
ATOM 684 C C . ARG A 1 83 ? 0.151 -12.514 6.704 1.00 86.94 83 ARG A C 1
ATOM 686 O O . ARG A 1 83 ? 0.219 -12.466 5.488 1.00 86.94 83 ARG A O 1
ATOM 693 N N . LYS A 1 84 ? -0.852 -11.958 7.376 1.00 92.38 84 LYS A N 1
ATOM 694 C CA . LYS A 1 84 ? -2.070 -11.453 6.738 1.00 92.38 84 LYS A CA 1
ATOM 695 C C . LYS A 1 84 ? -2.695 -10.332 7.554 1.00 92.38 84 LYS A C 1
ATOM 697 O O . LYS A 1 84 ? -3.025 -10.504 8.727 1.00 92.38 84 LYS A O 1
ATOM 702 N N . ILE A 1 85 ? -2.922 -9.214 6.883 1.00 94.62 85 ILE A N 1
ATOM 703 C CA . ILE A 1 85 ? -3.651 -8.057 7.384 1.00 94.62 85 ILE A CA 1
ATOM 704 C C . ILE A 1 85 ? -4.902 -7.902 6.527 1.00 94.62 85 ILE A C 1
ATOM 706 O O . ILE A 1 85 ? -4.823 -7.932 5.301 1.00 94.62 85 ILE A O 1
ATOM 710 N N . VAL A 1 86 ? -6.058 -7.769 7.170 1.00 95.81 86 VAL A N 1
ATOM 711 C CA . VAL A 1 86 ? -7.352 -7.610 6.503 1.00 95.81 86 VAL A CA 1
ATOM 712 C C . VAL A 1 86 ? -8.001 -6.329 6.985 1.00 95.81 86 VAL A C 1
ATOM 714 O O . VAL A 1 86 ? -8.184 -6.119 8.187 1.00 95.81 86 VAL A O 1
ATOM 717 N N . PHE A 1 87 ? -8.389 -5.503 6.030 1.00 96.56 87 PHE A N 1
ATOM 718 C CA . PHE A 1 87 ? -9.110 -4.262 6.212 1.00 96.56 87 PHE A CA 1
ATOM 719 C C . PHE A 1 87 ? -10.454 -4.350 5.505 1.00 96.56 87 PHE A C 1
ATOM 721 O O . PHE A 1 87 ? -10.537 -4.849 4.391 1.00 96.56 87 PHE A O 1
ATOM 728 N N . GLN A 1 88 ? -11.504 -3.857 6.153 1.00 96.62 88 GLN A N 1
ATOM 729 C CA . GLN A 1 88 ? -12.861 -3.905 5.615 1.00 96.62 88 GLN A CA 1
ATOM 730 C C . GLN A 1 88 ? -13.525 -2.535 5.703 1.00 96.62 88 GLN A C 1
ATOM 732 O O . GLN A 1 88 ? -13.361 -1.806 6.688 1.00 96.62 88 GLN A O 1
ATOM 737 N N . SER A 1 89 ? -14.284 -2.200 4.671 1.00 94.88 89 SER A N 1
ATOM 738 C CA . SER A 1 89 ? -15.256 -1.114 4.634 1.00 94.88 89 SER A CA 1
ATOM 739 C C . SER A 1 89 ? -16.669 -1.709 4.518 1.00 94.88 89 SER A C 1
ATOM 741 O O . SER A 1 89 ? -16.852 -2.919 4.626 1.00 94.88 89 SER A O 1
ATOM 743 N N . LYS A 1 90 ? -17.696 -0.871 4.316 1.00 90.44 90 LYS A N 1
ATOM 744 C CA . LYS A 1 90 ? -19.070 -1.358 4.094 1.00 90.44 90 LYS A CA 1
ATOM 745 C C . LYS A 1 90 ? -19.229 -2.155 2.793 1.00 90.44 90 LYS A C 1
ATOM 747 O O . LYS A 1 90 ? -20.139 -2.967 2.712 1.00 90.44 90 LYS A O 1
ATOM 752 N N . LYS A 1 91 ? -18.418 -1.856 1.774 1.00 91.75 91 LYS A N 1
ATOM 753 C CA . LYS A 1 91 ? -18.564 -2.404 0.413 1.00 91.75 91 LYS A CA 1
ATOM 754 C C . LYS A 1 91 ? -17.294 -3.042 -0.134 1.00 91.75 91 LYS A C 1
ATOM 756 O O . LYS A 1 91 ? -17.371 -3.740 -1.133 1.00 91.75 91 LYS A O 1
ATOM 761 N N . ASP A 1 92 ? -16.158 -2.778 0.502 1.00 95.06 92 ASP A N 1
ATOM 762 C CA . ASP A 1 92 ? -14.849 -3.157 -0.007 1.00 95.06 92 ASP A CA 1
ATOM 763 C C . ASP A 1 92 ? -14.034 -3.878 1.065 1.00 95.06 92 ASP A C 1
ATOM 765 O O . ASP A 1 92 ? -14.094 -3.528 2.249 1.00 95.06 92 ASP A O 1
ATOM 769 N N . ASP A 1 93 ? -13.190 -4.808 0.645 1.00 95.62 93 ASP A N 1
ATOM 770 C CA . ASP A 1 93 ? -12.166 -5.430 1.467 1.00 95.62 93 ASP A CA 1
ATOM 771 C C . ASP A 1 93 ? -10.786 -5.313 0.816 1.00 95.62 93 ASP A C 1
ATOM 773 O O . ASP A 1 93 ? -10.614 -5.388 -0.398 1.00 95.62 93 ASP A O 1
ATOM 777 N N . MET A 1 94 ? -9.778 -5.104 1.660 1.00 97.00 94 MET A N 1
ATOM 778 C CA . MET A 1 94 ? -8.377 -5.138 1.270 1.00 97.00 94 MET A CA 1
ATOM 779 C C . MET A 1 94 ? -7.640 -6.142 2.143 1.00 97.00 94 MET A C 1
ATOM 781 O O . MET A 1 94 ? -7.645 -6.055 3.375 1.00 97.00 94 MET A O 1
ATOM 785 N N . VAL A 1 95 ? -6.938 -7.056 1.493 1.00 96.81 95 VAL A N 1
ATOM 786 C CA . VAL A 1 95 ? -6.075 -8.042 2.126 1.00 96.81 95 VAL A CA 1
ATOM 787 C C . VAL A 1 95 ? -4.643 -7.789 1.687 1.00 96.81 95 VAL A C 1
ATOM 789 O O . VAL A 1 95 ? -4.340 -7.804 0.499 1.00 96.81 95 VAL A O 1
ATOM 792 N N . VAL A 1 96 ? -3.750 -7.607 2.656 1.00 96.12 96 VAL A N 1
ATOM 793 C CA . VAL A 1 96 ? -2.303 -7.581 2.428 1.00 96.12 96 VAL A CA 1
ATOM 794 C C . VAL A 1 96 ? -1.701 -8.793 3.118 1.00 96.12 96 VAL A C 1
ATOM 796 O O . VAL A 1 96 ? -1.754 -8.904 4.346 1.00 96.12 96 VAL A O 1
ATOM 799 N N . GLN A 1 97 ? -1.149 -9.726 2.349 1.00 94.62 97 GLN A N 1
ATOM 800 C CA . GLN A 1 97 ? -0.671 -11.003 2.873 1.00 94.62 97 GLN A CA 1
ATOM 801 C C . GLN A 1 97 ? 0.699 -11.391 2.329 1.00 94.62 97 GLN A C 1
ATOM 803 O O . GLN A 1 97 ? 1.123 -10.891 1.301 1.00 94.62 97 GLN A O 1
ATOM 808 N N . LYS A 1 98 ? 1.401 -12.276 3.033 1.00 92.50 98 LYS A N 1
ATOM 809 C CA . LYS A 1 98 ? 2.627 -12.913 2.563 1.00 92.50 98 LYS A CA 1
ATOM 810 C C . LYS A 1 98 ? 2.306 -14.280 1.981 1.00 92.50 98 LYS A C 1
ATOM 812 O O . LYS A 1 98 ? 1.650 -15.072 2.661 1.00 92.50 98 LYS A O 1
ATOM 817 N N . ASN A 1 99 ? 2.798 -14.561 0.781 1.00 91.19 99 ASN A N 1
ATOM 818 C CA . ASN A 1 99 ? 2.733 -15.901 0.205 1.00 91.19 99 ASN A CA 1
ATOM 819 C C . ASN A 1 99 ? 3.892 -16.787 0.704 1.00 91.19 99 ASN A C 1
ATOM 821 O O . ASN A 1 99 ? 4.701 -16.374 1.538 1.00 91.19 99 ASN A O 1
ATOM 825 N N . HIS A 1 100 ? 3.960 -18.026 0.209 1.00 87.44 100 HIS A N 1
ATOM 826 C CA . HIS A 1 100 ? 4.995 -18.995 0.591 1.00 87.44 100 HIS A CA 1
ATOM 827 C C . HIS A 1 100 ? 6.421 -18.541 0.249 1.00 87.44 100 HIS A C 1
ATOM 829 O O . HIS A 1 100 ? 7.357 -18.933 0.938 1.00 87.44 100 HIS A O 1
ATOM 835 N N . ASN A 1 101 ? 6.572 -17.664 -0.746 1.00 87.75 101 ASN A N 1
ATOM 836 C CA . ASN A 1 101 ? 7.851 -17.107 -1.184 1.00 87.75 101 ASN A CA 1
ATOM 837 C C . ASN A 1 101 ? 8.209 -15.803 -0.444 1.00 87.75 101 ASN A C 1
ATOM 839 O O . ASN A 1 101 ? 9.087 -15.065 -0.883 1.00 87.75 101 ASN A O 1
ATOM 843 N N . GLU A 1 102 ? 7.505 -15.479 0.650 1.00 87.38 102 GLU A N 1
ATOM 844 C CA . GLU A 1 102 ? 7.651 -14.232 1.419 1.00 87.38 102 GLU A CA 1
ATOM 845 C C . GLU A 1 102 ? 7.374 -12.945 0.611 1.00 87.38 102 GLU A C 1
ATOM 847 O O . GLU A 1 102 ? 7.638 -11.834 1.088 1.00 87.38 102 GLU A O 1
ATOM 852 N N . GLU A 1 103 ? 6.774 -13.069 -0.578 1.00 91.81 103 GLU A N 1
ATOM 853 C CA . GLU A 1 103 ? 6.279 -11.938 -1.362 1.00 91.81 103 GLU A CA 1
ATOM 854 C C . GLU A 1 103 ? 5.009 -11.391 -0.716 1.00 91.81 103 GLU A C 1
ATOM 856 O O . GLU A 1 103 ? 4.199 -12.143 -0.170 1.00 91.81 103 GLU A O 1
ATOM 861 N N . ILE A 1 104 ? 4.819 -10.077 -0.788 1.00 93.94 104 ILE A N 1
ATOM 862 C CA . ILE A 1 104 ? 3.612 -9.429 -0.278 1.00 93.94 104 ILE A CA 1
ATOM 863 C C . ILE A 1 104 ? 2.606 -9.335 -1.422 1.00 93.94 104 ILE A C 1
ATOM 865 O O . ILE A 1 104 ? 2.904 -8.747 -2.454 1.00 93.94 104 ILE A O 1
ATOM 869 N N . GLU A 1 105 ? 1.412 -9.869 -1.235 1.00 96.00 105 GLU A N 1
ATOM 870 C CA . GLU A 1 105 ? 0.294 -9.802 -2.169 1.00 96.00 105 GLU A CA 1
ATOM 871 C C . GLU A 1 105 ? -0.781 -8.868 -1.619 1.00 96.00 105 GLU A C 1
ATOM 873 O O . GLU A 1 105 ? -1.146 -8.946 -0.441 1.00 96.00 105 GLU A O 1
ATOM 878 N N . CYS A 1 106 ? -1.298 -8.002 -2.486 1.00 97.00 106 CYS A N 1
ATOM 879 C CA . CYS A 1 106 ? -2.418 -7.117 -2.201 1.00 97.00 106 CYS A CA 1
ATOM 880 C C . CYS A 1 106 ? -3.628 -7.577 -3.017 1.00 97.00 106 CYS A C 1
ATOM 882 O O . CYS A 1 106 ? -3.596 -7.577 -4.251 1.00 97.00 106 CYS A O 1
ATOM 884 N N . VAL A 1 107 ? -4.690 -7.960 -2.315 1.00 97.00 107 VAL A N 1
ATOM 885 C CA . VAL A 1 107 ? -5.957 -8.423 -2.882 1.00 97.00 107 VAL A CA 1
ATOM 886 C C . VAL A 1 107 ? -7.045 -7.439 -2.477 1.00 97.00 107 VAL A C 1
ATOM 888 O O . VAL A 1 107 ? -7.236 -7.189 -1.289 1.00 97.00 107 VAL A O 1
ATOM 891 N N . TYR A 1 108 ? -7.745 -6.886 -3.459 1.00 96.75 108 TYR A N 1
ATOM 892 C CA . TYR A 1 108 ? -8.837 -5.940 -3.276 1.00 96.75 108 TYR A CA 1
ATOM 893 C C . TYR A 1 108 ? -10.123 -6.541 -3.831 1.00 96.75 108 TYR A C 1
ATOM 895 O O . TYR A 1 108 ? -10.148 -6.961 -4.987 1.00 96.75 108 TYR A O 1
ATOM 903 N N . ASN A 1 109 ? -11.173 -6.625 -3.013 1.00 95.44 109 ASN A N 1
ATOM 904 C CA . ASN A 1 109 ? -12.457 -7.223 -3.396 1.00 95.44 109 ASN A CA 1
ATOM 905 C C . ASN A 1 109 ? -12.305 -8.623 -4.022 1.00 95.44 109 ASN A C 1
ATOM 907 O O . ASN A 1 109 ? -12.891 -8.936 -5.056 1.00 95.44 109 ASN A O 1
ATOM 911 N N . GLY A 1 110 ? -11.439 -9.455 -3.430 1.00 93.75 110 GLY A N 1
ATOM 912 C CA . GLY A 1 110 ? -11.126 -10.806 -3.913 1.00 93.75 110 GLY A CA 1
ATOM 913 C C . GLY A 1 110 ? -10.216 -10.886 -5.150 1.00 93.75 110 GLY A C 1
ATOM 914 O O . GLY A 1 110 ? -9.748 -11.974 -5.480 1.00 93.75 110 GLY A O 1
ATOM 915 N N . LYS A 1 111 ? -9.896 -9.765 -5.807 1.00 95.06 111 LYS A N 1
ATOM 916 C CA . LYS A 1 111 ? -8.991 -9.709 -6.964 1.00 95.06 111 LYS A CA 1
ATOM 917 C C . LYS A 1 111 ? -7.576 -9.337 -6.526 1.00 95.06 111 LYS A C 1
ATOM 919 O O . LYS A 1 111 ? -7.371 -8.332 -5.850 1.00 95.06 111 LYS A O 1
ATOM 924 N N . MET A 1 112 ? -6.572 -10.114 -6.928 1.00 96.19 112 MET A N 1
ATOM 925 C CA . MET A 1 112 ? -5.170 -9.711 -6.768 1.00 96.19 112 MET A CA 1
ATOM 926 C C . MET A 1 112 ? -4.899 -8.486 -7.649 1.00 96.19 112 MET A C 1
ATOM 928 O O . MET A 1 112 ? -5.171 -8.518 -8.846 1.00 96.19 112 MET A O 1
ATOM 932 N N . ILE A 1 113 ? -4.406 -7.402 -7.049 1.00 97.00 113 ILE A N 1
ATOM 933 C CA . ILE A 1 113 ? -4.154 -6.135 -7.756 1.00 97.00 113 ILE A CA 1
ATOM 934 C C . ILE A 1 113 ? -2.687 -5.725 -7.731 1.00 97.00 113 ILE A C 1
ATOM 936 O O . ILE A 1 113 ? -2.243 -4.973 -8.596 1.00 97.00 113 ILE A O 1
ATOM 940 N N . ALA A 1 114 ? -1.917 -6.198 -6.755 1.00 96.00 114 ALA A N 1
ATOM 941 C CA . ALA A 1 114 ? -0.508 -5.868 -6.686 1.00 96.00 114 ALA 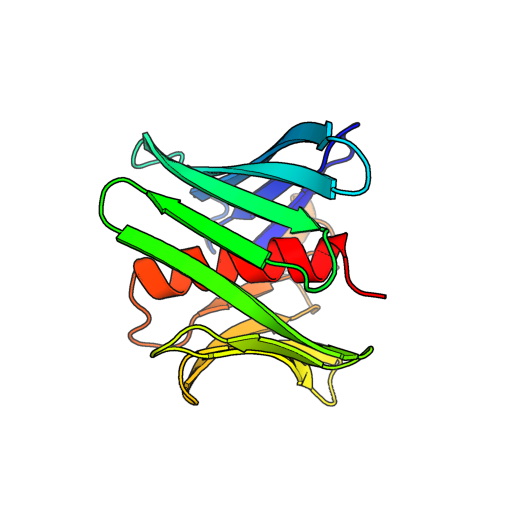A CA 1
ATOM 942 C C . ALA A 1 114 ? 0.298 -6.914 -5.937 1.00 96.00 114 ALA A C 1
ATOM 944 O O . ALA A 1 114 ? -0.217 -7.677 -5.115 1.00 96.00 114 ALA A O 1
ATOM 945 N N . ARG A 1 115 ? 1.602 -6.877 -6.185 1.00 94.81 115 ARG A N 1
ATOM 946 C CA . ARG A 1 115 ? 2.579 -7.710 -5.510 1.00 94.81 115 ARG A CA 1
ATOM 947 C C . ARG A 1 115 ? 3.853 -6.932 -5.240 1.00 94.81 115 ARG A C 1
ATOM 949 O O . ARG A 1 115 ? 4.328 -6.197 -6.101 1.00 94.81 115 ARG A O 1
ATOM 956 N N . VAL A 1 116 ? 4.429 -7.130 -4.061 1.00 92.38 116 VAL A N 1
ATOM 957 C CA . VAL A 1 116 ? 5.763 -6.655 -3.717 1.00 92.38 116 VAL A CA 1
ATOM 958 C C . VAL A 1 116 ? 6.696 -7.843 -3.567 1.00 92.38 116 VAL A C 1
ATOM 960 O O . VAL A 1 116 ? 6.517 -8.682 -2.682 1.00 92.38 116 VAL A O 1
ATOM 963 N N . ARG A 1 117 ? 7.715 -7.891 -4.420 1.00 89.62 117 ARG A N 1
ATOM 964 C CA . ARG A 1 117 ? 8.754 -8.921 -4.402 1.00 89.62 117 ARG A CA 1
ATOM 965 C C . ARG A 1 117 ? 10.066 -8.334 -3.901 1.00 89.62 117 ARG A C 1
ATOM 967 O O . ARG A 1 117 ? 10.388 -7.180 -4.186 1.00 89.62 117 ARG A O 1
ATOM 974 N N . ARG A 1 118 ? 10.831 -9.139 -3.169 1.00 78.19 118 ARG A N 1
ATOM 975 C CA . ARG A 1 118 ? 12.263 -8.914 -2.936 1.00 78.19 118 ARG A CA 1
ATOM 976 C C . ARG A 1 118 ? 12.995 -9.878 -3.863 1.00 78.19 118 ARG A C 1
ATOM 978 O O . ARG A 1 118 ? 12.675 -11.060 -3.850 1.00 78.19 118 ARG A O 1
ATOM 985 N N . GLY A 1 119 ? 13.896 -9.393 -4.706 1.00 67.25 119 GLY A N 1
ATOM 986 C CA . GLY A 1 119 ? 14.548 -10.246 -5.697 1.00 67.25 119 GLY A CA 1
ATOM 987 C C . GLY A 1 119 ? 15.614 -9.513 -6.494 1.00 67.25 119 GLY A C 1
ATOM 988 O O . GLY A 1 119 ? 15.836 -8.324 -6.283 1.00 67.25 119 GLY A O 1
ATOM 989 N N . PHE A 1 120 ? 16.258 -10.242 -7.409 1.00 58.84 120 PHE A N 1
ATOM 990 C CA . PHE A 1 120 ? 17.366 -9.749 -8.223 1.00 58.84 120 PHE A CA 1
ATOM 991 C C . PHE A 1 120 ? 16.956 -8.535 -9.052 1.00 58.84 120 PHE A C 1
ATOM 993 O O . PHE A 1 120 ? 16.297 -8.631 -10.088 1.00 58.84 120 PHE A O 1
ATOM 1000 N N . MET A 1 121 ? 17.370 -7.370 -8.575 1.00 67.62 121 MET A N 1
ATOM 1001 C CA . MET A 1 121 ? 17.252 -6.132 -9.313 1.00 67.62 121 MET A CA 1
ATOM 1002 C C . MET A 1 121 ? 18.078 -6.209 -10.605 1.00 67.62 121 MET A C 1
ATOM 1004 O O . MET A 1 121 ? 19.213 -6.695 -10.548 1.00 67.62 121 MET A O 1
ATOM 1008 N N . PRO A 1 122 ? 17.570 -5.727 -11.759 1.00 66.69 122 PRO A N 1
ATOM 1009 C CA . PRO A 1 122 ? 18.358 -5.709 -12.986 1.00 66.69 122 PRO A CA 1
ATOM 1010 C C . PRO A 1 122 ? 19.693 -4.992 -12.768 1.00 66.69 122 PRO A C 1
ATOM 1012 O O . PRO A 1 122 ? 19.717 -3.942 -12.129 1.00 66.69 122 PRO A O 1
ATOM 1015 N N . VAL A 1 123 ? 20.786 -5.531 -13.319 1.00 70.38 123 VAL A N 1
ATOM 1016 C CA . VAL A 1 123 ? 22.170 -5.075 -13.061 1.00 70.38 123 VAL A CA 1
ATOM 1017 C C . VAL A 1 123 ? 22.333 -3.561 -13.237 1.00 70.38 123 VAL A C 1
ATOM 1019 O O . VAL A 1 123 ? 22.914 -2.900 -12.383 1.00 70.38 123 VAL A O 1
ATOM 1022 N N . LYS A 1 124 ? 21.720 -2.983 -14.278 1.00 72.75 124 LYS A N 1
ATOM 1023 C CA . LYS A 1 124 ? 21.730 -1.531 -14.532 1.00 72.75 124 LYS A CA 1
ATOM 1024 C C . LYS A 1 124 ? 21.197 -0.675 -13.372 1.00 72.75 124 LYS A C 1
ATOM 1026 O O . LYS A 1 124 ? 21.606 0.465 -13.219 1.00 72.75 124 LYS A O 1
ATOM 1031 N N . TRP A 1 125 ? 20.294 -1.216 -12.555 1.00 71.56 125 TRP A N 1
ATOM 1032 C CA . TRP A 1 125 ? 19.690 -0.524 -11.413 1.00 71.56 125 TRP A CA 1
ATOM 1033 C C . TRP A 1 125 ? 20.436 -0.764 -10.101 1.00 71.56 125 TRP A C 1
ATOM 1035 O O . TRP A 1 125 ? 20.246 0.005 -9.165 1.00 71.56 125 TRP A O 1
ATOM 1045 N N . GLN A 1 126 ? 21.306 -1.777 -10.030 1.00 74.12 126 GLN A N 1
ATOM 1046 C CA . GLN A 1 126 ? 22.109 -2.062 -8.833 1.00 74.12 126 GLN A CA 1
ATOM 1047 C C . GLN A 1 126 ? 23.136 -0.962 -8.529 1.00 74.12 126 GLN A C 1
ATOM 1049 O O . GLN A 1 126 ? 23.587 -0.852 -7.397 1.00 74.12 126 GLN A O 1
ATOM 1054 N N . GLN A 1 127 ? 23.477 -0.125 -9.516 1.00 73.75 127 GLN A N 1
ATOM 1055 C CA . GLN A 1 127 ? 24.322 1.058 -9.311 1.00 73.75 127 GLN A CA 1
ATOM 1056 C C . GLN A 1 127 ? 23.597 2.187 -8.561 1.00 73.75 127 GLN A C 1
ATOM 1058 O O . GLN A 1 127 ? 24.247 3.033 -7.961 1.00 73.75 127 GLN A O 1
ATOM 1063 N N . ILE A 1 128 ? 22.260 2.216 -8.618 1.00 72.56 128 ILE A N 1
ATOM 1064 C CA . ILE A 1 128 ? 21.435 3.309 -8.078 1.00 72.56 128 ILE A CA 1
ATOM 1065 C C . ILE A 1 128 ? 20.707 2.864 -6.808 1.00 72.56 128 ILE A C 1
ATOM 1067 O O . ILE A 1 128 ? 20.564 3.641 -5.871 1.00 72.56 128 ILE A O 1
ATOM 1071 N N . PHE A 1 129 ? 20.262 1.610 -6.757 1.00 75.19 129 PHE A N 1
ATOM 1072 C CA . PHE A 1 129 ? 19.459 1.078 -5.664 1.00 75.19 129 PHE A CA 1
ATOM 1073 C C . PHE A 1 129 ? 20.115 -0.172 -5.064 1.00 75.19 129 PHE A C 1
ATOM 1075 O O . PHE A 1 129 ? 20.812 -0.924 -5.746 1.00 75.19 129 PHE A O 1
ATOM 1082 N N . SER A 1 130 ? 19.835 -0.460 -3.791 1.00 75.88 130 SER A N 1
ATOM 1083 C CA . SER A 1 130 ? 20.315 -1.689 -3.143 1.00 75.88 130 SER A CA 1
ATOM 1084 C C . SER A 1 130 ? 19.680 -2.933 -3.784 1.00 75.88 130 SER A C 1
ATOM 1086 O O . SER A 1 130 ? 18.465 -2.933 -3.986 1.00 75.88 130 SER A O 1
ATOM 1088 N N . PRO A 1 131 ? 20.409 -4.037 -4.034 1.00 72.25 131 PRO A N 1
ATOM 1089 C CA . PRO A 1 131 ? 19.845 -5.272 -4.600 1.00 72.25 131 PRO A CA 1
ATOM 1090 C C . PRO A 1 131 ? 18.586 -5.797 -3.892 1.00 72.25 131 PRO A C 1
ATOM 1092 O O . PRO A 1 131 ? 17.749 -6.435 -4.520 1.00 72.25 131 PRO A O 1
ATOM 1095 N N . ASN A 1 132 ? 18.418 -5.484 -2.603 1.00 73.94 132 ASN A N 1
ATOM 1096 C CA . ASN A 1 132 ? 17.271 -5.895 -1.790 1.00 73.94 132 ASN A CA 1
ATOM 1097 C C . ASN A 1 132 ? 16.073 -4.930 -1.847 1.00 73.94 132 ASN A C 1
ATOM 1099 O O . ASN A 1 132 ? 15.126 -5.075 -1.066 1.00 73.94 132 ASN A O 1
ATOM 1103 N N . THR A 1 133 ? 16.102 -3.939 -2.741 1.00 81.44 133 THR A N 1
ATOM 1104 C CA . THR A 1 133 ? 15.050 -2.925 -2.856 1.00 81.44 133 THR A CA 1
ATOM 1105 C C . THR A 1 133 ? 13.748 -3.562 -3.351 1.00 81.44 133 THR A C 1
ATOM 1107 O O . THR A 1 133 ? 13.730 -4.186 -4.415 1.00 81.44 133 THR A O 1
ATOM 1110 N N . PRO A 1 134 ? 12.633 -3.431 -2.610 1.00 86.19 134 PRO A N 1
ATOM 1111 C CA . PRO A 1 134 ? 11.374 -4.047 -2.998 1.00 86.19 134 PRO A CA 1
ATOM 1112 C C . PRO A 1 134 ? 10.843 -3.552 -4.349 1.00 86.19 134 PRO A C 1
ATOM 1114 O O . PRO A 1 134 ? 10.805 -2.352 -4.645 1.00 86.19 134 PRO A O 1
ATOM 1117 N N . ILE A 1 135 ? 10.347 -4.483 -5.158 1.00 87.31 135 ILE A N 1
ATOM 1118 C CA . ILE A 1 135 ? 9.707 -4.198 -6.440 1.00 87.31 135 ILE A CA 1
ATOM 1119 C C . ILE A 1 135 ? 8.200 -4.363 -6.272 1.00 87.31 135 ILE A C 1
ATOM 1121 O O . ILE A 1 135 ? 7.718 -5.476 -6.083 1.00 87.31 135 ILE A O 1
ATOM 1125 N N . LEU A 1 136 ? 7.471 -3.246 -6.338 1.00 90.19 136 LEU A N 1
ATOM 1126 C CA . LEU A 1 136 ? 6.012 -3.213 -6.442 1.00 90.19 136 LEU A CA 1
ATOM 1127 C C . LEU A 1 136 ? 5.593 -3.324 -7.910 1.00 90.19 136 LEU A C 1
ATOM 1129 O O . LEU A 1 136 ? 5.961 -2.468 -8.718 1.00 90.19 136 LEU A O 1
ATOM 1133 N N . SER A 1 137 ? 4.796 -4.342 -8.209 1.00 90.25 137 SER A N 1
ATOM 1134 C CA . SER A 1 137 ? 4.165 -4.590 -9.502 1.00 90.25 137 SER A CA 1
ATOM 1135 C C . SER A 1 137 ? 2.649 -4.568 -9.338 1.00 90.25 137 SER A C 1
ATOM 1137 O O . SER A 1 137 ? 2.129 -5.070 -8.343 1.00 90.25 137 SER A O 1
ATOM 1139 N N . PHE A 1 138 ? 1.949 -3.998 -10.315 1.00 92.12 138 PHE A N 1
ATOM 1140 C CA . PHE A 1 138 ? 0.490 -4.029 -10.398 1.00 92.12 138 PHE A CA 1
ATOM 1141 C C . PHE A 1 138 ? 0.058 -5.025 -11.468 1.00 92.12 138 PHE A C 1
ATOM 1143 O O . PHE A 1 138 ? 0.749 -5.177 -12.476 1.00 92.12 138 PHE A O 1
ATOM 1150 N N . GLU A 1 139 ? -1.081 -5.672 -11.250 1.00 93.31 139 GLU A N 1
ATOM 1151 C CA . GLU A 1 139 ? -1.714 -6.516 -12.262 1.00 93.31 139 GLU A CA 1
ATOM 1152 C C . GLU A 1 139 ? -2.243 -5.678 -13.441 1.00 93.31 139 GLU A C 1
ATOM 1154 O O . GLU A 1 139 ? -2.363 -4.447 -13.373 1.00 93.31 139 GLU A O 1
ATOM 1159 N N . HIS A 1 140 ? -2.583 -6.345 -14.544 1.00 83.31 140 HIS A N 1
ATOM 1160 C CA . HIS A 1 140 ? -3.206 -5.680 -15.687 1.00 83.31 140 HIS A CA 1
ATOM 1161 C C . HIS A 1 140 ? -4.581 -5.097 -15.306 1.00 83.31 140 HIS A C 1
ATOM 1163 O O . HIS A 1 140 ? -5.351 -5.691 -14.546 1.00 83.31 140 HIS A O 1
ATOM 1169 N N . ASN A 1 141 ? -4.904 -3.923 -15.859 1.00 88.44 141 ASN A N 1
ATOM 1170 C CA . ASN A 1 141 ? -6.172 -3.208 -15.648 1.00 88.44 141 ASN A CA 1
ATOM 1171 C C . ASN A 1 141 ? -6.439 -2.757 -14.200 1.00 88.44 141 ASN A C 1
ATOM 1173 O O . ASN A 1 141 ? -7.593 -2.680 -13.782 1.00 88.44 141 ASN A O 1
ATOM 1177 N N . VAL A 1 142 ? -5.387 -2.458 -13.433 1.00 92.00 142 VAL A N 1
ATOM 1178 C CA . VAL A 1 142 ? -5.522 -1.815 -12.118 1.00 92.00 142 VAL A CA 1
ATOM 1179 C C . VAL A 1 142 ? -5.672 -0.307 -12.305 1.00 92.00 142 VAL A C 1
ATOM 1181 O O . VAL A 1 142 ? -4.812 0.347 -12.912 1.00 92.00 142 VAL A O 1
ATOM 1184 N N . ASN A 1 143 ? -6.766 0.245 -11.787 1.00 91.38 143 ASN A N 1
ATOM 1185 C CA . ASN A 1 143 ? -7.072 1.666 -11.911 1.00 91.38 143 ASN A CA 1
ATOM 1186 C C . ASN A 1 143 ? -6.272 2.517 -10.902 1.00 91.38 143 ASN A C 1
ATOM 1188 O O . ASN A 1 143 ? -5.579 2.008 -10.018 1.00 91.38 143 ASN A O 1
ATOM 1192 N N . ASP A 1 144 ? -6.330 3.840 -11.047 1.00 89.12 144 ASP A N 1
ATOM 1193 C CA . ASP A 1 144 ? -5.557 4.747 -10.192 1.00 89.12 144 ASP A CA 1
ATOM 1194 C C . ASP A 1 144 ? -5.997 4.711 -8.723 1.00 89.12 144 ASP A C 1
ATOM 1196 O O . ASP A 1 144 ? -5.150 4.798 -7.833 1.00 89.12 144 ASP A O 1
ATOM 1200 N N . GLU A 1 145 ? -7.292 4.540 -8.448 1.00 91.44 145 GLU A N 1
ATOM 1201 C CA . GLU A 1 145 ? -7.801 4.405 -7.080 1.00 91.44 145 GLU A CA 1
ATOM 1202 C C . GLU A 1 145 ? -7.204 3.168 -6.395 1.00 91.44 145 GLU A C 1
ATOM 1204 O O . GLU A 1 145 ? -6.658 3.272 -5.297 1.00 91.44 145 GLU A O 1
ATOM 1209 N N . GLU A 1 146 ? -7.221 2.015 -7.061 1.00 93.75 146 GLU A N 1
ATOM 1210 C CA . GLU A 1 146 ? -6.655 0.763 -6.553 1.00 93.75 146 GLU A CA 1
ATOM 1211 C C . GLU A 1 146 ? -5.147 0.880 -6.295 1.00 93.75 146 GLU A C 1
ATOM 1213 O O . GLU A 1 146 ? -4.653 0.400 -5.269 1.00 93.75 146 GLU A O 1
ATOM 1218 N N . LYS A 1 147 ? -4.404 1.575 -7.169 1.00 91.81 147 LYS A N 1
ATOM 1219 C CA . LYS A 1 147 ? -2.968 1.850 -6.965 1.00 91.81 147 LYS A CA 1
ATOM 1220 C C . LYS A 1 147 ? -2.724 2.701 -5.722 1.00 91.81 147 LYS A C 1
ATOM 1222 O O . LYS A 1 147 ? -1.822 2.409 -4.929 1.00 91.81 147 LYS A O 1
ATOM 1227 N N . ILE A 1 148 ? -3.532 3.743 -5.536 1.00 91.81 148 ILE A N 1
ATOM 1228 C CA . ILE A 1 148 ? -3.453 4.641 -4.381 1.00 91.81 148 ILE A CA 1
ATOM 1229 C C . ILE A 1 148 ? -3.774 3.881 -3.092 1.00 91.81 148 ILE A C 1
ATOM 1231 O O . ILE A 1 148 ? -3.014 3.965 -2.125 1.00 91.81 148 ILE A O 1
ATOM 1235 N N . LEU A 1 149 ? -4.867 3.114 -3.086 1.00 93.94 149 LEU A N 1
ATOM 1236 C CA . LEU A 1 149 ? -5.257 2.285 -1.951 1.00 93.94 149 LEU A CA 1
ATOM 1237 C C . LEU A 1 149 ? -4.141 1.300 -1.610 1.00 93.94 149 LEU A C 1
ATOM 1239 O O . LEU A 1 149 ? -3.669 1.301 -0.476 1.00 93.94 149 LEU A O 1
ATOM 1243 N N . THR A 1 150 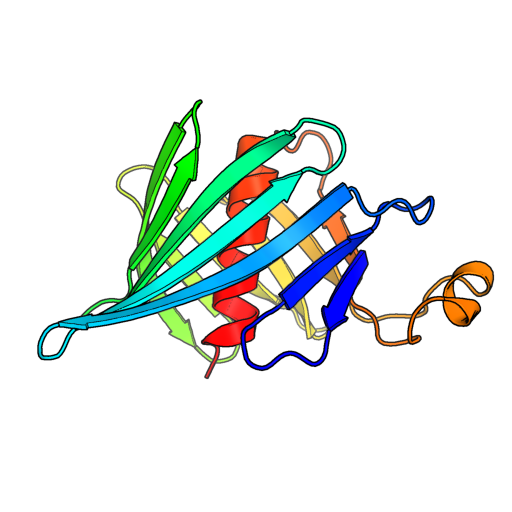? -3.651 0.534 -2.590 1.00 94.00 150 THR A N 1
ATOM 1244 C CA . THR A 1 150 ? -2.527 -0.403 -2.416 1.00 94.00 150 THR A CA 1
ATOM 1245 C C . THR A 1 150 ? -1.352 0.267 -1.717 1.00 94.00 150 THR A C 1
ATOM 1247 O O . THR A 1 150 ? -0.830 -0.247 -0.731 1.00 94.00 150 THR A O 1
ATOM 1250 N N . THR A 1 151 ? -0.968 1.448 -2.196 1.00 91.19 151 THR A N 1
ATOM 1251 C CA . THR A 1 151 ? 0.142 2.218 -1.638 1.00 91.19 151 THR A CA 1
ATOM 1252 C C . THR A 1 151 ? -0.113 2.583 -0.172 1.00 91.19 151 THR A C 1
ATOM 1254 O O . THR A 1 151 ? 0.753 2.370 0.676 1.00 91.19 151 THR A O 1
ATOM 1257 N N . ALA A 1 152 ? -1.317 3.054 0.161 1.00 92.44 152 ALA A N 1
ATOM 1258 C CA . ALA A 1 152 ? -1.694 3.384 1.534 1.00 92.44 152 ALA A CA 1
ATOM 1259 C C . ALA A 1 152 ? -1.689 2.163 2.471 1.00 92.44 152 ALA A C 1
ATOM 1261 O O . ALA A 1 152 ? -1.223 2.254 3.609 1.00 92.44 152 ALA A O 1
ATOM 1262 N N . PHE A 1 153 ? -2.160 1.007 2.002 1.00 94.06 153 PHE A N 1
ATOM 1263 C CA . PHE A 1 153 ? -2.139 -0.223 2.795 1.00 94.06 153 PHE A CA 1
ATOM 1264 C C . PHE A 1 153 ? -0.732 -0.789 2.972 1.00 94.06 153 PHE A C 1
ATOM 1266 O O . PHE A 1 153 ? -0.423 -1.312 4.043 1.00 94.06 153 PHE A O 1
ATOM 1273 N N . LEU A 1 154 ? 0.146 -0.637 1.977 1.00 91.25 154 LEU A N 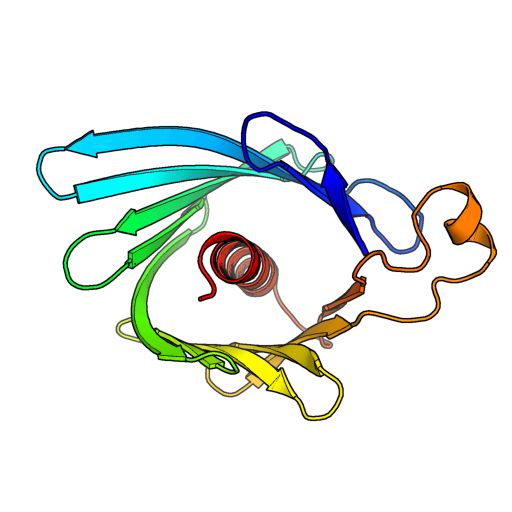1
ATOM 1274 C CA . LEU A 1 154 ? 1.556 -0.993 2.118 1.00 91.25 154 LEU A CA 1
ATOM 1275 C C . LEU A 1 154 ? 2.250 -0.129 3.173 1.00 91.25 154 LEU A C 1
ATOM 1277 O O . LEU A 1 154 ? 3.009 -0.673 3.967 1.00 91.25 154 LEU A O 1
ATOM 1281 N N . VAL A 1 155 ? 1.949 1.174 3.259 1.00 89.19 155 VAL A N 1
ATOM 1282 C CA . VAL A 1 155 ? 2.453 2.025 4.357 1.00 89.19 155 VAL A CA 1
ATOM 1283 C C . VAL A 1 155 ? 2.066 1.438 5.708 1.00 89.19 155 VAL A C 1
ATOM 1285 O O . VAL A 1 155 ? 2.927 1.264 6.569 1.00 89.19 155 VAL A O 1
ATOM 1288 N N . TYR A 1 156 ? 0.791 1.075 5.882 1.00 90.88 156 TYR A N 1
ATOM 1289 C CA . TYR A 1 156 ? 0.345 0.447 7.121 1.00 90.88 156 TYR A CA 1
ATOM 1290 C C . TYR A 1 156 ? 1.099 -0.863 7.392 1.00 90.88 156 TYR A C 1
ATOM 1292 O O . TYR A 1 156 ? 1.585 -1.090 8.498 1.00 90.88 156 TYR A O 1
ATOM 1300 N N . PHE A 1 157 ? 1.226 -1.714 6.373 1.00 89.44 157 PHE A N 1
ATOM 1301 C CA . PHE A 1 157 ? 1.901 -3.003 6.482 1.00 89.44 157 PHE A CA 1
ATOM 1302 C C . PHE A 1 157 ? 3.389 -2.867 6.825 1.00 89.44 157 PHE A C 1
ATOM 1304 O O . PHE A 1 157 ? 3.899 -3.665 7.599 1.00 89.44 157 PHE A O 1
ATOM 1311 N N . TYR A 1 158 ? 4.109 -1.885 6.288 1.00 85.12 158 TYR A N 1
ATOM 1312 C CA . TYR A 1 158 ? 5.531 -1.714 6.601 1.00 85.12 158 TYR A CA 1
ATOM 1313 C C . TYR A 1 158 ? 5.777 -1.085 7.973 1.00 85.12 158 TYR A C 1
ATOM 1315 O O . TYR A 1 158 ? 6.805 -1.362 8.581 1.00 85.12 158 TYR A O 1
ATOM 1323 N N . LEU A 1 159 ? 4.849 -0.261 8.463 1.00 82.88 159 LEU A N 1
ATOM 1324 C CA . LEU A 1 159 ? 5.031 0.491 9.705 1.00 82.88 159 LEU A CA 1
ATOM 1325 C C . LEU A 1 159 ? 4.470 -0.182 10.953 1.00 82.88 159 LEU A C 1
ATOM 1327 O O . LEU A 1 159 ? 5.019 0.000 12.035 1.00 82.88 159 LEU A O 1
ATOM 1331 N N . TYR A 1 160 ? 3.363 -0.911 10.822 1.00 81.62 160 TYR A N 1
ATOM 1332 C CA . TYR A 1 160 ? 2.589 -1.404 11.971 1.00 81.62 160 TYR A CA 1
ATOM 1333 C C . TYR A 1 160 ? 2.382 -2.909 11.955 1.00 81.62 160 TYR A C 1
ATOM 1335 O O . TYR A 1 160 ? 1.576 -3.443 12.721 1.00 81.62 160 TYR A O 1
ATOM 1343 N N . LYS A 1 161 ? 3.075 -3.605 11.062 1.00 69.44 161 LYS A N 1
ATOM 1344 C CA . LYS A 1 161 ? 3.122 -5.051 11.125 1.00 69.44 161 LYS A CA 1
ATOM 1345 C C . LYS A 1 161 ? 3.918 -5.476 12.357 1.00 69.44 161 LYS A C 1
ATOM 1347 O O . LYS A 1 161 ? 5.068 -5.078 12.518 1.00 69.44 161 LYS A O 1
ATOM 1352 N N . VAL A 1 162 ? 3.263 -6.289 13.182 1.00 47.31 162 VAL A N 1
ATOM 1353 C CA . VAL A 1 162 ? 3.807 -6.980 14.358 1.00 47.31 162 VAL A CA 1
ATOM 1354 C C . VAL A 1 162 ? 3.977 -8.454 14.008 1.00 47.31 162 VAL A C 1
ATOM 1356 O O . VAL A 1 162 ? 3.067 -9.008 13.340 1.00 47.31 162 VAL A O 1
#

Secondary structure (DSSP, 8-state):
-EEE---SS-EEEEE-TTS-EEEEEEEEEEEEETTEEEEEEEEEETTT--EEEEEEEESSS-EEEEE-SS-EEEEEEEEEETTEEEEE-SS-EEEEEE-TTS-EEEEETTEEEEEEE-----HHHHTTS-TT--EEEE-TT--HHHHHHHHHHHHHHHHH--